Protein AF-A0A846NIC6-F1 (afdb_monomer)

Nearest PDB structures (foldseek):
  7kwg-assembly1_t  TM=5.864E-01  e=8.139E+00  Staphylococcus aureus subsp. aureus NCTC 8325

Foldseek 3Di:
DDPVLVVLLVVQCVVVVVDAQQQQDAPVVCVSVVHDDPPVSVVVRPDGNLRPDDLVSVVV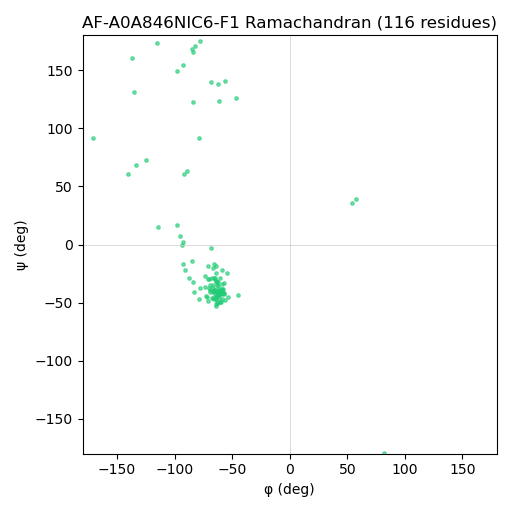VLVVCLVVLLVCCVPPVVCNVVSLSSVLNNVVVCVVVVSDDPVSNVCSVPPCSSVPDD

Radius of gyration: 15.61 Å; Cα contacts (8 Å, |Δi|>4): 95; chains: 1; bounding box: 29×34×43 Å

Solvent-accessible surface area (backbone atoms only — not comparable to full-atom values): 6827 Å² total; per-residue (Å²): 134,56,77,66,45,54,49,46,42,50,54,48,40,68,76,31,77,87,57,74,28,69,40,66,34,33,47,68,54,32,65,43,72,73,47,88,70,55,70,67,33,71,78,37,52,90,43,28,52,53,75,68,48,52,73,69,54,50,51,50,54,49,52,52,48,67,61,44,52,40,51,36,42,72,79,38,56,85,54,29,66,58,54,54,50,46,52,50,39,30,48,56,49,38,40,74,71,69,72,49,59,68,68,60,50,57,50,63,73,40,65,70,79,54,64,91,79,131

Sequence (118 aa):
MNKSEKVKVKEWHKKYPNGKAELSWVKIDYEVFDYEIPERIIKNPEKTEGEMMNDGEIEQWFIDNLKTLPVIKEEHPELFPELYRNFCLDIEYLFSINRIGEDVVEFVFNKSNFDFGG

Mean predicted aligned error: 4.57 Å

Structure (mmCIF, N/CA/C/O backbone):
data_AF-A0A846NIC6-F1
#
_entry.id   AF-A0A846NIC6-F1
#
loop_
_atom_site.group_PDB
_atom_site.id
_atom_site.type_symbol
_atom_site.label_atom_id
_atom_site.label_alt_id
_atom_site.label_comp_id
_atom_site.label_asym_id
_atom_site.label_entity_id
_atom_site.label_seq_id
_atom_site.pdbx_PDB_ins_code
_atom_site.Cartn_x
_atom_site.Cartn_y
_atom_site.Cartn_z
_atom_site.occupancy
_atom_site.B_iso_or_equiv
_atom_site.auth_seq_id
_atom_site.auth_comp_id
_atom_site.auth_asym_id
_atom_site.auth_atom_id
_atom_site.pdbx_PDB_model_num
ATOM 1 N N . MET A 1 1 ? 3.127 -16.773 17.639 1.00 63.28 1 MET A N 1
ATOM 2 C CA . MET A 1 1 ? 1.673 -16.716 17.396 1.00 63.28 1 MET A CA 1
ATOM 3 C C . MET A 1 1 ? 0.901 -17.741 18.233 1.00 63.28 1 MET A C 1
ATOM 5 O O . MET A 1 1 ? 1.035 -18.948 18.016 1.00 63.28 1 MET A O 1
ATOM 9 N N . ASN A 1 2 ? 0.126 -17.279 19.214 1.00 78.56 2 ASN A N 1
ATOM 10 C CA . ASN A 1 2 ? -0.725 -18.080 20.093 1.00 78.56 2 ASN A CA 1
ATOM 11 C C . ASN A 1 2 ? -2.043 -18.507 19.400 1.00 78.56 2 ASN A C 1
ATOM 13 O O . ASN A 1 2 ? -2.332 -18.152 18.255 1.00 78.56 2 ASN A O 1
ATOM 17 N N . LYS A 1 3 ? -2.853 -19.327 20.084 1.00 76.12 3 LYS A N 1
ATOM 18 C CA . LYS A 1 3 ? -4.113 -19.868 19.535 1.00 76.12 3 LYS A CA 1
ATOM 19 C C . LYS A 1 3 ? -5.152 -18.776 19.231 1.00 76.12 3 LYS A C 1
ATOM 21 O O . LYS A 1 3 ? -5.927 -18.951 18.299 1.00 76.12 3 LYS A O 1
ATOM 26 N N . SER A 1 4 ? -5.161 -17.681 19.991 1.00 77.06 4 SER A N 1
ATOM 27 C CA . SER A 1 4 ? -6.088 -16.555 19.809 1.00 77.06 4 SER A CA 1
ATOM 28 C C . SER A 1 4 ? -5.742 -15.748 18.554 1.00 77.06 4 SER A C 1
ATOM 30 O 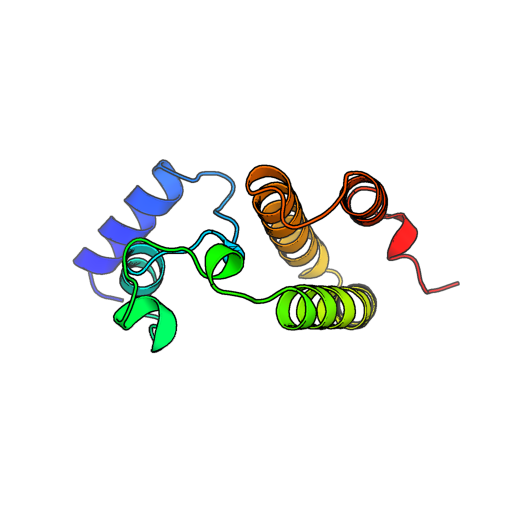O . SER A 1 4 ? -6.607 -15.488 17.722 1.00 77.06 4 SER A O 1
ATOM 32 N N . GLU A 1 5 ? -4.457 -15.455 18.348 1.00 80.19 5 GLU A N 1
ATOM 33 C CA . GLU A 1 5 ? -3.944 -14.756 17.160 1.00 80.19 5 GLU A CA 1
ATOM 34 C C . GLU A 1 5 ? -4.222 -15.542 15.875 1.00 80.19 5 GLU A C 1
ATOM 36 O O . GLU A 1 5 ? -4.729 -14.990 14.903 1.00 80.19 5 GLU A O 1
ATOM 41 N N . LYS A 1 6 ? -4.023 -16.869 15.890 1.00 82.62 6 LYS A N 1
ATOM 42 C CA . LYS A 1 6 ? -4.374 -17.736 14.748 1.00 82.62 6 LYS A CA 1
ATOM 43 C C . LYS A 1 6 ? -5.854 -17.661 14.368 1.00 82.62 6 LYS A C 1
ATOM 45 O O . LYS A 1 6 ? -6.182 -17.786 13.191 1.00 82.62 6 LYS A O 1
ATOM 50 N N . VAL A 1 7 ? -6.748 -17.477 15.341 1.00 87.94 7 VAL A N 1
ATOM 51 C CA . VAL A 1 7 ? -8.184 -17.308 15.078 1.00 87.94 7 VAL A CA 1
ATOM 52 C C . VAL A 1 7 ? -8.456 -15.935 14.468 1.00 87.94 7 VAL A C 1
ATOM 54 O O . VAL A 1 7 ? -9.170 -15.864 13.472 1.00 87.94 7 VAL A O 1
ATOM 57 N N . LYS A 1 8 ? -7.846 -14.868 14.997 1.00 89.44 8 LYS A N 1
ATOM 58 C CA . LYS A 1 8 ? -7.994 -13.506 14.461 1.00 89.44 8 LYS A CA 1
ATOM 59 C C . LYS A 1 8 ? -7.530 -13.401 13.008 1.00 89.44 8 LYS A C 1
ATOM 61 O O . LYS A 1 8 ? -8.295 -12.934 12.172 1.00 89.44 8 LYS A O 1
ATOM 66 N N . VAL A 1 9 ? -6.337 -13.910 12.694 1.00 89.31 9 VAL A N 1
ATOM 67 C CA . VAL A 1 9 ? -5.791 -13.928 11.323 1.00 89.31 9 VAL A CA 1
ATOM 68 C C . VAL A 1 9 ? -6.685 -14.742 10.382 1.00 89.31 9 VAL A C 1
ATOM 70 O O . VAL A 1 9 ? -6.964 -14.326 9.261 1.00 89.31 9 VAL A O 1
ATOM 73 N N . LYS A 1 10 ? -7.211 -15.886 10.841 1.00 91.12 10 LYS A N 1
ATOM 74 C CA . LYS A 1 10 ? -8.131 -16.706 10.040 1.00 91.12 10 LYS A CA 1
ATOM 75 C C . LYS A 1 10 ? -9.444 -15.982 9.730 1.00 91.12 10 LYS A C 1
ATOM 77 O O . LYS A 1 10 ? -9.901 -16.026 8.590 1.00 91.12 10 LYS A O 1
ATOM 82 N N . GLU A 1 11 ? -10.058 -15.335 10.718 1.00 92.81 11 GLU A N 1
ATOM 83 C CA . GLU A 1 11 ? -11.280 -14.549 10.498 1.00 92.81 11 GLU A CA 1
ATOM 84 C C . GLU A 1 11 ? -11.009 -13.324 9.616 1.00 92.81 11 GLU A C 1
ATOM 86 O O . GLU A 1 11 ? -11.835 -12.983 8.770 1.00 92.81 11 GLU A O 1
ATOM 91 N N . TRP A 1 12 ? -9.829 -12.714 9.740 1.00 93.56 12 TRP A N 1
ATOM 92 C CA . TRP A 1 12 ? -9.396 -11.628 8.867 1.00 93.56 12 TRP A CA 1
ATOM 93 C C . TRP A 1 12 ? -9.290 -12.083 7.409 1.00 93.56 12 TRP A C 1
ATOM 95 O O . TRP A 1 12 ? -9.923 -11.484 6.546 1.00 93.56 12 TRP A O 1
ATOM 105 N N . HIS A 1 13 ? -8.610 -13.200 7.127 1.00 91.62 13 HIS A N 1
ATOM 106 C CA . HIS A 1 13 ? -8.540 -13.756 5.767 1.00 91.62 13 HIS A CA 1
ATOM 107 C C . HIS A 1 13 ? -9.901 -14.203 5.236 1.00 91.62 13 HIS A C 1
ATOM 109 O O . HIS A 1 13 ? -10.157 -14.124 4.042 1.00 91.62 13 HIS A O 1
ATOM 115 N N . LYS A 1 14 ? -10.808 -14.654 6.106 1.00 92.62 14 LYS A N 1
ATOM 116 C CA . LYS A 1 14 ? -12.183 -14.964 5.705 1.00 92.62 14 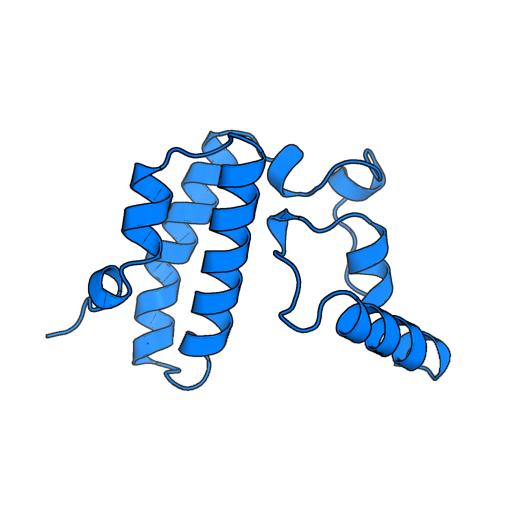LYS A CA 1
ATOM 117 C C . LYS A 1 14 ? -12.948 -13.707 5.282 1.00 92.62 14 LYS A C 1
ATOM 119 O O . LYS A 1 14 ? -13.751 -13.773 4.356 1.00 92.62 14 LYS A O 1
ATOM 124 N N . LYS A 1 15 ? -12.714 -12.580 5.960 1.00 91.94 15 LYS A N 1
ATOM 125 C CA . LYS A 1 15 ? -13.310 -11.282 5.622 1.00 91.94 15 LYS A CA 1
ATOM 126 C C . LYS A 1 15 ? -12.679 -10.669 4.368 1.00 91.94 15 LYS A C 1
ATOM 128 O O . LYS A 1 15 ? -13.394 -10.074 3.569 1.00 91.94 15 LYS A O 1
ATOM 133 N N . TYR A 1 16 ? -11.372 -10.845 4.192 1.00 90.00 16 TYR A N 1
ATOM 134 C CA . TYR A 1 16 ? -10.581 -10.303 3.089 1.00 90.00 16 TYR A CA 1
ATOM 135 C C . TYR A 1 16 ? -9.837 -11.438 2.362 1.00 90.00 16 TYR A C 1
ATOM 137 O O . TYR A 1 16 ? -8.621 -11.590 2.511 1.00 90.00 16 TYR A O 1
ATOM 145 N N . PRO A 1 17 ? -10.552 -12.269 1.578 1.00 86.44 17 PRO A N 1
ATOM 146 C CA . PRO A 1 17 ? -9.973 -13.458 0.942 1.00 86.44 17 PRO A CA 1
ATOM 147 C C . PRO A 1 17 ? -8.876 -13.127 -0.074 1.00 86.44 17 PRO A C 1
ATOM 149 O O . PRO A 1 17 ? -7.985 -13.938 -0.306 1.00 86.44 17 PRO A O 1
ATOM 152 N N . ASN A 1 18 ? -8.911 -11.918 -0.635 1.00 84.56 18 ASN A N 1
ATOM 153 C CA . ASN A 1 18 ? -7.909 -11.423 -1.575 1.00 84.56 18 ASN A CA 1
ATOM 154 C C . ASN A 1 18 ? -6.819 -10.580 -0.895 1.00 84.56 18 ASN A C 1
ATOM 156 O O . ASN A 1 18 ? -5.978 -10.014 -1.583 1.00 84.56 18 ASN A O 1
ATOM 160 N N . GLY A 1 19 ? -6.812 -10.519 0.439 1.00 87.38 19 GLY A N 1
ATOM 161 C CA . GLY A 1 19 ? -6.033 -9.541 1.188 1.00 87.38 19 GLY A CA 1
ATOM 162 C C . GLY A 1 19 ? -6.738 -8.188 1.268 1.00 87.38 19 GLY A C 1
ATOM 163 O O . GLY A 1 19 ? -7.861 -8.011 0.790 1.00 87.38 19 GLY A O 1
ATOM 164 N N . LYS A 1 20 ? -6.068 -7.244 1.921 1.00 90.19 20 LYS A N 1
ATOM 165 C CA . LYS A 1 20 ? -6.524 -5.874 2.138 1.00 90.19 20 LYS A CA 1
ATOM 166 C C . LYS A 1 20 ? -5.341 -4.955 1.852 1.00 90.19 20 LYS A C 1
ATOM 168 O O . LYS A 1 20 ? -4.266 -5.221 2.383 1.00 90.19 20 LYS A O 1
ATOM 173 N N . ALA A 1 21 ? -5.568 -3.912 1.057 1.00 90.88 21 ALA A N 1
ATOM 174 C CA . ALA A 1 21 ? -4.607 -2.841 0.789 1.00 90.88 21 ALA A CA 1
ATOM 175 C C . ALA A 1 21 ? -3.969 -2.352 2.097 1.00 90.88 21 ALA A C 1
ATOM 177 O O . ALA A 1 21 ? -4.716 -2.001 3.016 1.00 90.88 21 ALA A O 1
ATOM 178 N N . GLU A 1 22 ? -2.643 -2.335 2.198 1.00 90.19 22 GLU A N 1
ATOM 179 C CA . GLU A 1 22 ? -1.923 -1.866 3.388 1.00 90.19 22 GLU A CA 1
ATOM 180 C C . GLU A 1 22 ? -2.274 -0.411 3.701 1.00 90.19 22 GLU A C 1
ATOM 182 O O . GLU A 1 22 ? -2.537 -0.067 4.852 1.00 90.19 22 GLU A O 1
ATOM 187 N N . LEU A 1 23 ? -2.439 0.425 2.674 1.00 94.44 23 LEU A N 1
ATOM 188 C CA . LEU A 1 23 ? -2.859 1.813 2.850 1.00 94.44 23 LEU A CA 1
ATOM 189 C C . LEU A 1 23 ? -4.287 1.949 3.393 1.00 94.44 23 LEU A C 1
ATOM 191 O O . LEU A 1 23 ? -4.646 2.998 3.917 1.00 94.44 23 LEU A O 1
ATOM 195 N N . SER A 1 24 ? -5.099 0.892 3.327 1.00 94.81 24 SER A N 1
ATOM 196 C CA . SER A 1 24 ? -6.440 0.859 3.925 1.00 94.81 24 SER A CA 1
ATOM 197 C C . SER A 1 24 ? -6.459 0.289 5.348 1.00 94.81 24 SER A C 1
ATOM 199 O O . SER A 1 24 ? -7.535 0.112 5.939 1.00 94.81 24 SER A O 1
ATOM 201 N N . TRP A 1 25 ? -5.296 -0.064 5.902 1.00 94.00 25 TRP A N 1
ATOM 202 C CA . TRP A 1 25 ? -5.212 -0.616 7.245 1.00 94.00 25 TRP A CA 1
ATOM 203 C C . TRP A 1 25 ? -5.556 0.430 8.294 1.00 94.00 25 TRP A C 1
ATOM 205 O O . TRP A 1 25 ? -5.179 1.596 8.215 1.00 94.00 25 TRP A O 1
ATOM 215 N N . VAL A 1 26 ? -6.291 -0.036 9.293 1.00 92.62 26 VAL A N 1
ATOM 216 C CA . VAL A 1 26 ? -6.611 0.673 10.528 1.00 92.62 26 VAL A CA 1
ATOM 217 C C . VAL A 1 26 ? -5.964 -0.075 11.688 1.00 92.62 26 VAL A C 1
ATOM 219 O O . VAL A 1 26 ? -5.470 -1.191 11.525 1.00 92.62 26 VAL A O 1
ATOM 222 N N . LYS A 1 27 ? -6.026 0.489 12.897 1.00 92.56 27 LYS A N 1
ATOM 223 C CA . LYS A 1 27 ? -5.402 -0.086 14.099 1.00 92.56 27 LYS A CA 1
ATOM 224 C C . LYS A 1 27 ? -5.626 -1.598 14.271 1.00 92.56 27 LYS A C 1
ATOM 226 O O . LYS A 1 27 ? -4.686 -2.322 14.585 1.00 92.56 27 LYS A O 1
ATOM 231 N N . ILE A 1 28 ? -6.853 -2.075 14.040 1.00 92.06 28 ILE A N 1
ATOM 232 C CA . ILE A 1 28 ? -7.195 -3.494 14.221 1.00 92.06 28 ILE A CA 1
ATOM 233 C C . ILE A 1 28 ? -6.445 -4.419 13.252 1.00 92.06 28 ILE A C 1
ATOM 235 O O . ILE A 1 28 ? -6.192 -5.565 13.605 1.00 92.06 28 ILE A O 1
ATOM 239 N N . ASP A 1 29 ? -6.071 -3.956 12.058 1.00 92.94 29 ASP A N 1
ATOM 240 C CA . ASP A 1 29 ? -5.321 -4.778 11.105 1.00 92.94 29 ASP A CA 1
ATOM 241 C C . ASP A 1 29 ? -3.906 -5.055 11.639 1.00 92.94 29 ASP A C 1
ATOM 243 O O . ASP A 1 29 ? -3.503 -6.212 11.723 1.00 92.94 29 ASP A O 1
ATOM 247 N N . TYR A 1 30 ? -3.208 -4.033 12.144 1.00 92.00 30 TYR A N 1
ATOM 248 C CA . TYR A 1 30 ? -1.902 -4.203 12.798 1.00 92.00 30 TYR A CA 1
ATOM 249 C C . TYR A 1 30 ? -1.979 -5.132 14.021 1.00 92.00 30 TYR A C 1
ATOM 251 O O . TYR A 1 30 ? -1.136 -6.011 14.191 1.00 92.00 30 TYR A O 1
ATOM 259 N N . GLU A 1 31 ? -3.028 -5.001 14.843 1.00 91.94 31 GLU A N 1
ATOM 260 C CA . GLU A 1 31 ? -3.260 -5.875 16.006 1.00 91.94 31 GLU A CA 1
ATOM 261 C C . GLU A 1 31 ? -3.547 -7.337 15.621 1.00 91.94 31 GLU A C 1
ATOM 263 O O . GLU A 1 31 ? -3.291 -8.249 16.410 1.00 91.94 31 GLU A O 1
ATOM 268 N N . VAL A 1 32 ? -4.121 -7.584 14.439 1.00 92.31 32 VAL A N 1
ATOM 269 C CA . VAL A 1 32 ? -4.367 -8.944 13.933 1.00 92.31 32 VAL A CA 1
ATOM 270 C C . VAL A 1 32 ? -3.052 -9.632 13.574 1.00 92.31 32 VAL A C 1
ATOM 272 O O . VAL A 1 32 ? -2.913 -10.825 13.850 1.00 92.31 32 VAL A O 1
ATOM 275 N N . PHE A 1 33 ? -2.109 -8.891 12.991 1.00 89.75 33 PHE A N 1
ATOM 276 C CA . PHE A 1 33 ? -0.817 -9.412 12.540 1.00 89.75 33 PHE A CA 1
ATOM 277 C C . PHE A 1 33 ? 0.316 -9.272 13.567 1.00 89.75 33 PHE A C 1
ATOM 279 O O . PHE A 1 33 ? 1.416 -9.752 13.305 1.00 89.75 33 PHE A O 1
ATOM 286 N N . ASP A 1 34 ? 0.039 -8.694 14.743 1.00 90.44 34 ASP A N 1
ATOM 287 C CA . ASP A 1 34 ? 1.029 -8.422 15.799 1.00 90.44 34 ASP A CA 1
ATOM 288 C C . ASP A 1 34 ? 2.187 -7.538 15.298 1.00 90.44 34 ASP A C 1
ATOM 290 O O . ASP A 1 34 ? 3.360 -7.761 15.595 1.00 90.44 34 ASP A O 1
ATOM 294 N N . TYR A 1 35 ? 1.849 -6.548 14.469 1.00 91.38 35 TYR A N 1
ATOM 295 C CA . TYR A 1 35 ? 2.801 -5.574 13.941 1.00 91.38 35 TYR A CA 1
ATOM 296 C C . TYR A 1 35 ? 2.864 -4.329 14.820 1.00 91.38 35 TYR A C 1
ATOM 298 O O . TYR A 1 35 ? 1.902 -3.974 15.508 1.00 91.38 35 TYR A O 1
ATOM 306 N N . GLU A 1 36 ? 4.004 -3.638 14.771 1.00 93.69 36 GLU A N 1
ATOM 307 C CA . GLU A 1 36 ? 4.143 -2.333 15.405 1.00 93.69 36 GLU A CA 1
ATOM 308 C C . GLU A 1 36 ? 3.145 -1.352 14.781 1.00 93.69 36 GLU A C 1
ATOM 310 O O . GLU A 1 36 ? 3.106 -1.164 13.565 1.00 93.69 36 GLU A O 1
ATOM 315 N N . ILE A 1 37 ? 2.306 -0.754 15.626 1.00 93.38 37 ILE A N 1
ATOM 316 C CA . ILE A 1 37 ? 1.263 0.171 15.188 1.00 93.38 37 ILE A CA 1
ATOM 317 C C . ILE A 1 37 ? 1.893 1.561 15.033 1.00 93.38 37 ILE A C 1
ATOM 319 O O . ILE A 1 37 ? 2.391 2.097 16.029 1.00 93.38 37 ILE A O 1
ATOM 323 N N . PRO A 1 38 ? 1.828 2.192 13.847 1.00 91.69 38 PRO A N 1
ATOM 324 C CA . PRO A 1 38 ? 2.337 3.545 13.661 1.00 91.69 38 PRO A CA 1
ATOM 325 C C . PRO A 1 38 ? 1.701 4.533 14.643 1.00 91.69 38 PRO A C 1
ATOM 327 O O . PRO A 1 38 ? 0.490 4.503 14.882 1.00 91.69 38 PRO A O 1
ATOM 330 N N . GLU A 1 39 ? 2.483 5.478 15.173 1.00 93.81 39 GLU A N 1
ATOM 331 C CA . GLU A 1 39 ? 1.977 6.459 16.147 1.00 93.81 39 GLU A CA 1
ATOM 332 C C . GLU A 1 39 ? 0.784 7.265 15.592 1.00 93.81 39 GLU A C 1
ATOM 334 O O . GLU A 1 39 ? -0.150 7.594 16.328 1.00 93.81 39 GLU A O 1
ATOM 339 N N . ARG A 1 40 ? 0.766 7.532 14.277 1.00 91.69 40 ARG A N 1
ATOM 340 C CA . ARG A 1 40 ? -0.353 8.208 13.600 1.00 91.69 40 ARG A CA 1
ATOM 341 C C . ARG A 1 40 ? -1.661 7.412 13.654 1.00 91.69 40 ARG A C 1
ATOM 343 O O . ARG A 1 40 ? -2.701 8.010 13.928 1.00 91.69 40 ARG A O 1
ATOM 350 N N . ILE A 1 41 ? -1.591 6.088 13.504 1.00 94.31 41 ILE A N 1
ATOM 351 C CA . ILE A 1 41 ? -2.729 5.162 13.624 1.00 94.31 41 ILE A CA 1
ATOM 352 C C . ILE A 1 41 ? -3.179 5.060 15.086 1.00 94.31 41 ILE A C 1
ATOM 354 O O . ILE A 1 41 ? -4.373 5.011 15.366 1.00 94.31 41 ILE A O 1
ATOM 358 N N . ILE A 1 42 ? -2.247 5.081 16.046 1.00 93.88 42 ILE A N 1
ATOM 359 C CA . ILE A 1 42 ? -2.595 5.115 17.477 1.00 93.88 42 ILE A CA 1
ATOM 360 C C . ILE A 1 42 ? -3.387 6.387 17.811 1.00 93.88 42 ILE A C 1
ATOM 362 O O . ILE A 1 42 ? -4.371 6.317 18.549 1.00 93.88 42 ILE A O 1
ATOM 366 N N . LYS A 1 43 ? -2.964 7.540 17.275 1.00 94.44 43 LYS A N 1
ATOM 367 C CA . LYS A 1 43 ? -3.605 8.844 17.506 1.00 94.44 43 LYS A CA 1
ATOM 368 C C . LYS A 1 43 ? -4.939 9.009 16.770 1.00 94.44 43 LYS A C 1
ATOM 370 O O . LYS A 1 43 ? -5.776 9.763 17.254 1.00 94.44 43 LYS A O 1
ATOM 375 N N . ASN A 1 44 ? -5.133 8.323 15.641 1.00 93.69 44 ASN A N 1
ATOM 376 C CA . ASN A 1 44 ? -6.331 8.412 14.797 1.00 93.69 44 ASN A CA 1
ATOM 377 C C . ASN A 1 44 ? -6.812 6.996 14.411 1.00 93.69 44 ASN A C 1
ATOM 379 O O . ASN A 1 44 ? -6.688 6.598 13.252 1.00 93.69 44 ASN A O 1
ATOM 383 N N . PRO A 1 45 ? -7.314 6.191 15.365 1.00 92.19 45 PRO A N 1
ATOM 384 C CA . PRO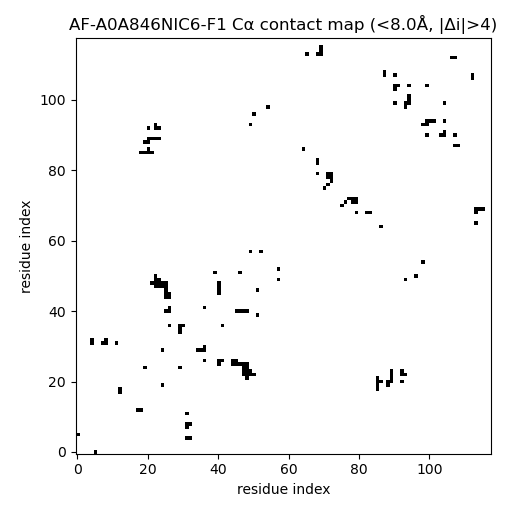 A 1 45 ? -7.618 4.773 15.144 1.00 92.19 45 PRO A CA 1
ATOM 385 C C . PRO A 1 45 ? -8.733 4.513 14.121 1.00 92.19 45 PRO A C 1
ATOM 387 O O . PRO A 1 45 ? -8.868 3.387 13.640 1.00 92.19 45 PRO A O 1
ATOM 390 N N . GLU A 1 46 ? -9.548 5.523 13.825 1.00 89.19 46 GLU A N 1
ATOM 391 C CA . GLU A 1 46 ? -10.625 5.495 12.839 1.00 89.19 46 GLU A CA 1
ATOM 392 C C . GLU A 1 46 ? -10.175 5.801 11.408 1.00 89.19 46 GLU A C 1
ATOM 394 O O . GLU A 1 46 ? -10.947 5.547 10.485 1.00 89.19 46 GLU A O 1
ATOM 399 N N . LYS A 1 47 ? -8.962 6.336 11.227 1.00 91.81 47 LYS A N 1
ATOM 400 C CA . LYS A 1 47 ? -8.408 6.668 9.913 1.00 91.81 47 LYS A CA 1
ATOM 401 C C . LYS A 1 47 ? -7.480 5.575 9.417 1.00 91.81 47 LYS A C 1
ATOM 403 O O . LYS A 1 47 ? -6.807 4.910 10.206 1.00 91.81 47 LYS A O 1
ATOM 408 N N . THR A 1 48 ? -7.418 5.418 8.104 1.00 94.81 48 THR A N 1
ATOM 409 C CA . THR A 1 48 ? -6.430 4.545 7.472 1.00 94.81 48 THR A CA 1
ATOM 410 C C . THR A 1 48 ? -5.098 5.255 7.267 1.00 94.81 48 THR A C 1
ATOM 412 O O . THR A 1 48 ? -4.998 6.484 7.326 1.00 94.81 48 THR A O 1
ATOM 415 N N . GLU A 1 49 ? -4.064 4.473 6.977 1.00 90.38 49 GLU A N 1
ATOM 416 C CA . GLU A 1 49 ? -2.748 4.996 6.617 1.00 90.38 49 GLU A CA 1
ATOM 417 C C . GLU A 1 49 ? -2.825 5.945 5.403 1.00 90.38 49 GLU A C 1
ATOM 419 O O . GLU A 1 49 ? -2.343 7.077 5.466 1.00 90.38 49 GLU A O 1
ATOM 424 N N . GLY A 1 50 ? -3.522 5.542 4.335 1.00 94.00 50 GLY A N 1
ATOM 425 C CA . GLY A 1 50 ? -3.688 6.328 3.110 1.00 94.00 50 GLY A CA 1
ATOM 426 C C . GLY A 1 50 ? -4.530 7.594 3.291 1.00 94.00 50 GLY A C 1
ATOM 427 O O . GLY A 1 50 ? -4.295 8.589 2.608 1.00 94.00 50 GLY A O 1
ATOM 428 N N . GLU A 1 51 ? -5.473 7.617 4.237 1.00 95.62 51 GLU A N 1
ATOM 429 C CA . GLU A 1 51 ? -6.201 8.843 4.603 1.00 95.62 51 GLU A CA 1
ATOM 430 C C . GLU A 1 51 ? -5.311 9.854 5.334 1.00 95.62 51 GLU A C 1
ATOM 432 O O . GLU A 1 51 ? -5.550 11.060 5.257 1.00 95.62 51 GLU A O 1
ATOM 437 N N . MET A 1 52 ? -4.299 9.375 6.061 1.00 95.00 52 MET A N 1
ATOM 438 C CA . MET A 1 52 ? -3.402 10.220 6.850 1.00 95.00 52 MET A CA 1
ATOM 439 C C . MET A 1 52 ? -2.163 10.687 6.093 1.00 95.00 52 MET A C 1
ATOM 441 O O . MET A 1 52 ? -1.571 11.687 6.497 1.00 95.00 52 MET A O 1
ATOM 445 N N . MET A 1 53 ? -1.766 9.993 5.026 1.00 95.00 53 MET A N 1
ATOM 446 C CA . MET A 1 53 ? -0.684 10.447 4.155 1.00 95.00 53 MET A CA 1
ATOM 447 C C . MET A 1 53 ? -1.056 11.778 3.506 1.00 95.00 53 MET A C 1
ATOM 449 O O . MET A 1 53 ? -2.186 11.957 3.059 1.00 95.00 53 MET A O 1
ATOM 453 N N . ASN A 1 54 ? -0.122 12.716 3.413 1.00 95.62 54 ASN A N 1
ATOM 454 C CA . ASN A 1 54 ? -0.258 13.894 2.559 1.00 95.62 54 ASN A CA 1
ATOM 455 C C . ASN A 1 54 ? 0.117 13.569 1.100 1.00 95.62 54 ASN A C 1
ATOM 457 O O . ASN A 1 54 ? 0.625 12.490 0.808 1.00 95.62 54 ASN A O 1
ATOM 461 N N . ASP A 1 55 ? -0.134 14.496 0.177 1.00 95.31 55 ASP A N 1
ATOM 462 C CA . ASP A 1 55 ? 0.060 14.238 -1.258 1.00 95.31 55 ASP A CA 1
ATOM 463 C C . ASP A 1 55 ? 1.529 13.960 -1.616 1.00 95.31 55 ASP A C 1
ATOM 465 O O . ASP A 1 55 ? 1.805 13.084 -2.431 1.00 95.31 55 ASP A O 1
ATOM 469 N N . GLY A 1 56 ? 2.478 14.618 -0.942 1.00 96.69 56 GLY A N 1
ATOM 470 C CA . GLY A 1 56 ? 3.906 14.346 -1.119 1.00 96.69 56 GLY A CA 1
ATOM 471 C C . GLY A 1 56 ? 4.330 12.979 -0.572 1.00 96.69 56 GLY A C 1
ATOM 472 O O . GLY A 1 56 ? 5.180 12.319 -1.160 1.00 9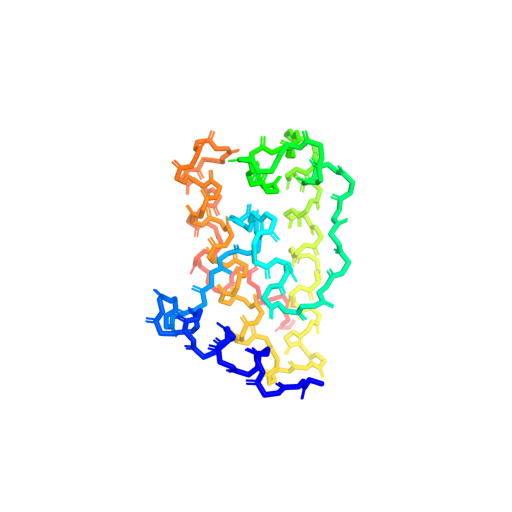6.69 56 GLY A O 1
ATOM 473 N N . GLU A 1 57 ? 3.719 12.513 0.523 1.00 96.38 57 GLU A N 1
ATOM 474 C CA . GLU A 1 57 ? 3.928 11.144 1.020 1.00 96.38 57 GLU A CA 1
ATOM 475 C C . GLU A 1 57 ? 3.390 10.100 0.033 1.00 96.38 57 GLU A C 1
ATOM 477 O O . GLU A 1 57 ? 4.036 9.073 -0.169 1.00 96.38 57 GLU A O 1
ATOM 482 N N . ILE A 1 58 ? 2.236 10.356 -0.594 1.00 96.06 58 ILE A N 1
ATOM 483 C CA . ILE A 1 58 ? 1.654 9.462 -1.609 1.00 96.06 58 ILE A CA 1
ATOM 484 C C . ILE A 1 58 ? 2.544 9.408 -2.847 1.00 96.06 58 ILE A C 1
ATOM 486 O O . ILE A 1 58 ? 2.850 8.318 -3.326 1.00 96.06 58 ILE A O 1
ATOM 490 N N . GLU A 1 59 ? 2.991 10.564 -3.337 1.00 95.62 59 GLU A N 1
ATOM 491 C CA . GLU A 1 59 ? 3.898 10.648 -4.481 1.00 95.62 59 GLU A CA 1
ATOM 492 C C . GLU A 1 59 ? 5.205 9.893 -4.206 1.00 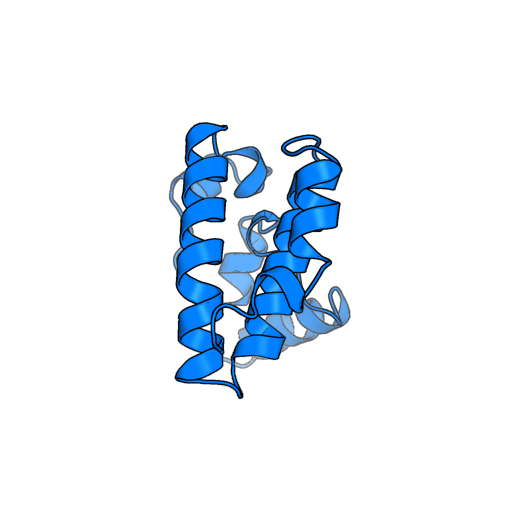95.62 59 GLU A C 1
ATOM 494 O O . GLU A 1 59 ? 5.634 9.075 -5.020 1.00 95.62 59 GLU A O 1
ATOM 499 N N . GLN A 1 60 ? 5.809 10.100 -3.033 1.00 96.69 60 GLN A N 1
ATOM 500 C CA . GLN A 1 60 ? 7.044 9.417 -2.662 1.00 96.69 60 GLN A CA 1
ATOM 501 C C . GLN A 1 60 ? 6.848 7.898 -2.547 1.00 96.69 60 GLN A C 1
ATOM 503 O O . GLN A 1 60 ? 7.619 7.142 -3.135 1.00 96.69 60 GLN A O 1
ATOM 508 N N . TRP A 1 61 ? 5.794 7.445 -1.858 1.00 95.94 61 TRP A N 1
ATOM 509 C CA . TRP A 1 61 ? 5.454 6.021 -1.750 1.00 95.94 61 TRP A CA 1
ATOM 510 C C . TRP A 1 61 ? 5.241 5.378 -3.127 1.00 95.94 61 TRP A C 1
ATOM 512 O O . TRP A 1 61 ? 5.722 4.272 -3.385 1.00 95.94 61 TRP A O 1
ATOM 522 N N . PHE A 1 62 ? 4.559 6.081 -4.033 1.00 95.56 62 PHE A N 1
ATOM 523 C CA . PHE A 1 62 ? 4.331 5.623 -5.398 1.00 95.56 62 PHE A CA 1
ATOM 524 C C . PHE A 1 62 ? 5.652 5.470 -6.161 1.00 95.56 62 PHE A C 1
ATOM 526 O O . PHE A 1 62 ? 5.922 4.412 -6.731 1.00 95.56 62 PHE A O 1
ATOM 533 N N . ILE A 1 63 ? 6.511 6.493 -6.120 1.00 94.69 63 ILE A N 1
ATOM 534 C CA . ILE A 1 63 ? 7.833 6.483 -6.760 1.00 94.69 63 ILE A CA 1
ATOM 535 C C . ILE A 1 63 ? 8.707 5.346 -6.216 1.00 94.69 63 ILE A C 1
ATOM 537 O O . ILE A 1 63 ? 9.399 4.680 -6.990 1.00 94.69 63 ILE A O 1
ATOM 541 N N . ASP A 1 64 ? 8.684 5.105 -4.907 1.00 95.69 64 ASP A N 1
ATOM 542 C CA . ASP A 1 64 ? 9.473 4.044 -4.281 1.00 95.69 64 ASP A CA 1
ATOM 543 C C . ASP A 1 64 ? 9.010 2.654 -4.736 1.00 95.69 64 ASP A C 1
ATOM 545 O O . ASP A 1 64 ? 9.846 1.805 -5.060 1.00 95.69 64 ASP A O 1
ATOM 549 N N . ASN A 1 65 ? 7.698 2.440 -4.874 1.00 94.62 65 ASN A N 1
ATOM 55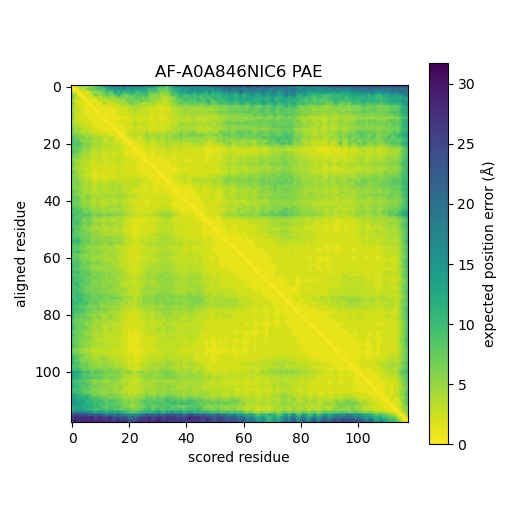0 C CA . ASN A 1 65 ? 7.154 1.210 -5.452 1.00 94.62 65 ASN A CA 1
ATOM 551 C C . ASN A 1 65 ? 7.529 1.050 -6.932 1.00 94.62 65 ASN A C 1
ATOM 553 O O . ASN A 1 65 ? 7.943 -0.038 -7.337 1.00 94.62 65 ASN A O 1
ATOM 557 N N . LEU A 1 66 ? 7.467 2.123 -7.731 1.00 92.56 66 LEU A N 1
ATOM 558 C CA . LEU A 1 66 ? 7.873 2.084 -9.142 1.00 92.56 66 LEU A CA 1
ATOM 559 C C . LEU A 1 66 ? 9.352 1.738 -9.334 1.00 92.56 66 LEU A C 1
ATOM 561 O O . LEU A 1 66 ? 9.702 1.100 -10.323 1.00 92.56 66 LEU A O 1
ATOM 565 N N . LYS A 1 67 ? 10.222 2.138 -8.403 1.00 92.38 67 LYS A N 1
ATOM 566 C CA . LYS A 1 67 ? 11.649 1.782 -8.431 1.00 92.38 67 LYS A CA 1
ATOM 567 C C . LYS A 1 67 ? 11.903 0.359 -7.946 1.00 92.38 67 LYS A C 1
ATOM 569 O O . LYS A 1 67 ? 12.773 -0.321 -8.477 1.00 92.38 67 LYS A O 1
ATOM 574 N N . THR A 1 68 ? 11.160 -0.081 -6.935 1.00 93.56 68 THR A N 1
ATOM 575 C CA . THR A 1 68 ? 11.432 -1.338 -6.227 1.00 93.56 68 THR A CA 1
ATOM 576 C C . THR A 1 68 ? 10.846 -2.553 -6.946 1.00 93.56 68 THR A C 1
ATOM 578 O O . THR A 1 68 ? 11.505 -3.584 -7.054 1.00 93.56 68 THR A O 1
ATOM 581 N N . LEU A 1 69 ? 9.626 -2.446 -7.480 1.00 93.56 69 LEU A N 1
ATOM 582 C CA . LEU A 1 69 ? 8.931 -3.572 -8.112 1.00 93.56 69 LEU A CA 1
ATOM 583 C C . LEU A 1 69 ? 9.665 -4.163 -9.333 1.00 93.56 69 LEU A C 1
ATOM 585 O O . LEU A 1 69 ? 9.711 -5.391 -9.427 1.00 93.56 69 LEU A O 1
ATOM 589 N N . PRO A 1 70 ? 10.267 -3.368 -10.243 1.00 92.12 70 PRO A N 1
ATOM 590 C CA . PRO A 1 70 ? 11.074 -3.910 -11.336 1.00 92.12 70 PRO A CA 1
ATOM 591 C C . PRO A 1 70 ? 12.306 -4.677 -10.841 1.00 92.12 70 PRO A C 1
ATOM 593 O O . PRO A 1 70 ? 12.562 -5.776 -11.320 1.00 92.12 70 PRO A O 1
ATOM 596 N N . VAL A 1 71 ? 13.011 -4.161 -9.826 1.00 93.12 71 VAL A N 1
ATOM 597 C CA . VAL A 1 71 ? 14.175 -4.844 -9.231 1.00 93.12 71 VAL A CA 1
ATOM 598 C C . VAL A 1 71 ? 13.759 -6.183 -8.624 1.00 93.12 71 VAL A C 1
ATOM 600 O O . VAL A 1 71 ? 14.361 -7.212 -8.909 1.00 93.12 71 VAL A O 1
ATOM 603 N N . ILE A 1 72 ? 12.663 -6.207 -7.858 1.00 92.06 72 ILE A N 1
ATOM 604 C CA . ILE A 1 72 ? 12.117 -7.448 -7.290 1.00 92.06 72 ILE A CA 1
ATOM 605 C C . ILE A 1 72 ? 11.725 -8.435 -8.387 1.00 92.06 72 ILE A C 1
ATOM 607 O O . ILE A 1 72 ? 11.924 -9.632 -8.232 1.00 92.06 72 ILE A O 1
ATOM 611 N N . LYS A 1 73 ? 11.166 -7.967 -9.500 1.00 91.75 73 LYS A N 1
ATOM 612 C CA . LYS A 1 73 ? 10.797 -8.834 -10.619 1.00 91.75 73 LYS A CA 1
ATOM 613 C C . LYS A 1 73 ? 12.001 -9.534 -11.247 1.00 91.75 73 LYS A C 1
ATOM 615 O O . LYS A 1 73 ? 11.859 -10.675 -11.680 1.00 91.75 73 LYS A O 1
ATOM 620 N N . GLU A 1 74 ? 13.144 -8.860 -11.304 1.00 91.56 74 GLU A N 1
ATOM 621 C CA . GLU A 1 74 ? 14.393 -9.407 -11.836 1.00 91.56 74 GLU A CA 1
ATOM 622 C C . GLU A 1 74 ? 15.097 -10.325 -10.831 1.00 91.56 74 GLU A C 1
ATOM 624 O O . GLU A 1 74 ? 15.503 -11.431 -11.186 1.00 91.56 74 GLU A O 1
ATOM 629 N N . GLU A 1 75 ? 15.222 -9.887 -9.578 1.00 94.19 75 GLU A N 1
ATOM 630 C CA . GLU A 1 75 ? 15.994 -10.589 -8.545 1.00 94.19 75 GLU A CA 1
ATOM 631 C C . GLU A 1 75 ? 15.194 -11.701 -7.842 1.00 94.19 75 GLU A C 1
ATOM 633 O O . GLU A 1 75 ? 15.760 -12.723 -7.451 1.00 94.19 75 GLU A O 1
ATOM 638 N N . HIS A 1 76 ? 13.878 -11.516 -7.704 1.00 94.44 76 HIS A N 1
ATOM 639 C CA . HIS A 1 76 ? 12.947 -12.359 -6.942 1.00 94.44 76 HIS A CA 1
ATOM 640 C C . HIS A 1 76 ? 11.596 -12.538 -7.672 1.00 94.44 76 HIS A C 1
ATOM 642 O O . HIS A 1 76 ? 10.534 -12.145 -7.159 1.00 94.44 76 HIS A O 1
ATOM 648 N N . PRO A 1 77 ? 11.588 -13.125 -8.886 1.00 93.00 77 PRO A N 1
ATOM 649 C CA . PRO A 1 77 ? 10.394 -13.231 -9.729 1.00 93.00 77 PRO A CA 1
ATOM 650 C C . PRO A 1 77 ? 9.228 -13.986 -9.073 1.00 93.00 77 PRO A C 1
ATOM 652 O O . PRO A 1 77 ? 8.078 -13.802 -9.471 1.00 93.00 77 PRO A O 1
ATOM 655 N N . GLU A 1 78 ? 9.491 -14.825 -8.071 1.00 94.88 78 GLU A N 1
ATOM 656 C CA . GLU A 1 78 ? 8.483 -15.525 -7.277 1.00 94.88 78 GLU A CA 1
ATOM 657 C C . GLU A 1 78 ? 7.691 -14.607 -6.335 1.00 94.88 78 GLU A C 1
ATOM 659 O O . GLU A 1 78 ? 6.519 -14.881 -6.076 1.00 94.88 78 GLU A O 1
ATOM 664 N N . LEU A 1 79 ? 8.297 -13.514 -5.853 1.00 93.88 79 LEU A N 1
ATOM 665 C CA . LEU A 1 79 ? 7.660 -12.555 -4.940 1.00 93.88 79 LEU A CA 1
ATOM 666 C C . LEU A 1 79 ? 6.887 -11.470 -5.691 1.00 93.88 79 LEU A C 1
ATOM 668 O O . LEU A 1 79 ? 5.890 -10.941 -5.194 1.00 93.88 79 LEU A O 1
ATOM 672 N N . PHE A 1 80 ? 7.323 -11.149 -6.910 1.00 92.62 80 PHE A N 1
ATOM 673 C CA . PHE A 1 80 ? 6.747 -10.068 -7.701 1.00 92.62 80 PHE A CA 1
ATOM 674 C C . PHE A 1 80 ? 5.220 -10.157 -7.893 1.00 92.62 80 PHE A C 1
ATOM 676 O O . PHE A 1 80 ? 4.560 -9.135 -7.711 1.00 92.62 80 PHE A O 1
ATOM 683 N N . PRO A 1 81 ? 4.603 -11.314 -8.221 1.00 92.31 81 PRO A N 1
ATOM 684 C CA . PRO A 1 81 ? 3.156 -11.389 -8.416 1.00 92.31 81 PRO A CA 1
ATOM 685 C C . PRO A 1 81 ? 2.350 -10.973 -7.183 1.00 92.31 81 PRO A C 1
ATOM 687 O O . PRO A 1 81 ? 1.325 -10.309 -7.327 1.00 92.31 81 PRO A O 1
ATOM 690 N N . GLU A 1 82 ? 2.804 -11.357 -5.989 1.00 92.12 82 GLU A N 1
ATOM 691 C CA . GLU A 1 82 ? 2.133 -11.020 -4.734 1.00 92.12 82 GLU A CA 1
ATOM 692 C C . GLU A 1 82 ? 2.289 -9.533 -4.411 1.00 92.12 82 GLU A C 1
ATOM 694 O O . GLU A 1 82 ? 1.294 -8.853 -4.159 1.00 92.12 82 GLU A O 1
ATOM 699 N N . LEU A 1 83 ? 3.514 -9.011 -4.496 1.00 92.81 83 LEU A N 1
ATOM 700 C CA . LEU A 1 83 ? 3.809 -7.613 -4.180 1.00 92.81 83 LEU A CA 1
ATOM 701 C C . LEU A 1 83 ? 3.166 -6.646 -5.176 1.00 92.81 83 LEU A C 1
ATOM 703 O O . LEU A 1 83 ? 2.572 -5.651 -4.770 1.00 92.81 83 LEU A O 1
ATOM 707 N N . TYR A 1 84 ? 3.186 -6.972 -6.469 1.00 94.25 84 TYR A N 1
ATOM 708 C CA . TYR A 1 84 ? 2.486 -6.192 -7.488 1.00 94.25 84 TYR A CA 1
ATOM 709 C C . TYR A 1 84 ? 0.971 -6.184 -7.253 1.00 94.25 84 TYR A C 1
ATOM 711 O O . TYR A 1 84 ? 0.331 -5.143 -7.387 1.00 94.25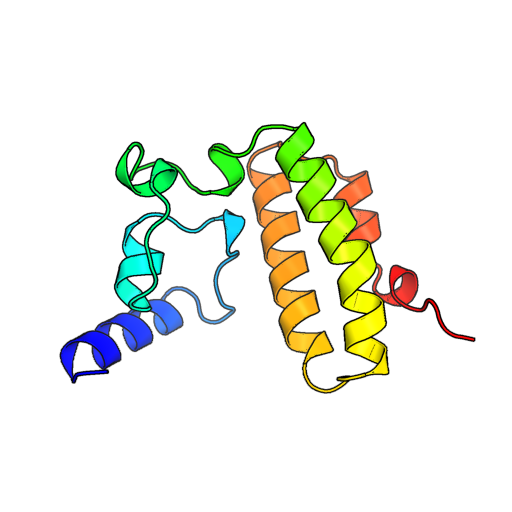 84 TYR A O 1
ATOM 719 N N . ARG A 1 85 ? 0.384 -7.322 -6.855 1.00 93.44 85 ARG A N 1
ATOM 720 C CA . ARG A 1 85 ? -1.040 -7.380 -6.501 1.00 93.44 85 ARG A CA 1
ATOM 721 C C . ARG A 1 85 ? -1.349 -6.497 -5.291 1.00 93.44 85 ARG A C 1
ATOM 723 O O . ARG A 1 85 ? -2.346 -5.785 -5.324 1.00 93.44 85 ARG A O 1
ATOM 730 N N . ASN A 1 86 ? -0.522 -6.533 -4.245 1.00 93.19 86 ASN A N 1
ATOM 731 C CA . ASN A 1 86 ? -0.715 -5.692 -3.060 1.00 93.19 86 ASN A CA 1
ATOM 732 C C . ASN A 1 86 ? -0.611 -4.201 -3.420 1.00 93.19 86 ASN A C 1
ATOM 734 O O . ASN A 1 86 ? -1.487 -3.428 -3.045 1.00 93.19 86 ASN A O 1
ATOM 738 N N . PHE A 1 87 ? 0.361 -3.832 -4.258 1.00 95.31 87 PHE A N 1
ATOM 739 C CA . PHE A 1 87 ? 0.475 -2.477 -4.795 1.00 95.31 87 PHE A CA 1
ATOM 740 C C . PHE A 1 87 ? -0.773 -2.053 -5.588 1.00 95.31 87 PHE A C 1
ATOM 742 O O . PHE A 1 87 ? -1.277 -0.950 -5.399 1.00 95.31 87 PHE A O 1
ATOM 749 N N . CYS A 1 88 ? -1.341 -2.934 -6.421 1.00 94.81 88 CYS A N 1
ATOM 750 C CA . CYS A 1 88 ? -2.596 -2.644 -7.126 1.00 94.81 88 CYS A CA 1
ATOM 751 C C . CYS A 1 88 ? -3.767 -2.404 -6.159 1.00 94.81 88 CYS A C 1
ATOM 753 O O . CYS A 1 88 ? -4.548 -1.483 -6.382 1.00 94.81 88 CYS A O 1
ATOM 755 N N . LEU A 1 89 ? -3.876 -3.187 -5.076 1.00 95.50 89 LEU A N 1
ATOM 756 C CA . LEU A 1 89 ? -4.909 -2.985 -4.050 1.00 95.50 89 LEU A CA 1
ATOM 757 C C . LEU A 1 89 ? -4.771 -1.613 -3.373 1.00 95.50 89 LEU A C 1
ATOM 759 O O . LEU A 1 89 ? -5.776 -0.949 -3.120 1.00 95.50 89 LEU A O 1
ATOM 763 N N . ASP A 1 90 ? -3.543 -1.173 -3.093 1.00 96.69 90 ASP A N 1
ATOM 764 C CA . ASP A 1 90 ? -3.285 0.155 -2.527 1.00 96.69 90 ASP A CA 1
ATOM 765 C C . ASP A 1 90 ? -3.683 1.281 -3.485 1.00 96.69 90 ASP A C 1
ATOM 767 O O . ASP A 1 90 ? -4.283 2.269 -3.065 1.00 96.69 90 ASP A O 1
ATOM 771 N N . ILE A 1 91 ? -3.425 1.111 -4.781 1.00 96.94 91 ILE A N 1
ATOM 772 C CA . ILE A 1 91 ? -3.822 2.066 -5.822 1.00 96.94 91 ILE A CA 1
ATOM 773 C C . ILE A 1 91 ? -5.346 2.130 -5.961 1.00 96.94 91 ILE A C 1
ATOM 775 O O . ILE A 1 91 ? -5.910 3.223 -5.954 1.00 96.94 91 ILE A O 1
ATOM 779 N N . GLU A 1 92 ? -6.038 0.988 -5.996 1.00 95.81 92 GLU A N 1
ATOM 780 C CA . GLU A 1 92 ? -7.509 0.952 -5.968 1.00 95.81 92 GLU A CA 1
ATOM 781 C C . GLU A 1 92 ? -8.064 1.663 -4.732 1.00 95.81 92 GLU A C 1
ATOM 783 O O . GLU A 1 92 ? -9.033 2.423 -4.820 1.00 95.81 92 GLU A O 1
ATOM 788 N N . TYR A 1 93 ? -7.436 1.445 -3.575 1.00 96.75 93 TYR A N 1
ATOM 789 C CA . TYR A 1 93 ? -7.838 2.095 -2.341 1.00 96.75 93 TYR A CA 1
ATOM 790 C C . TYR A 1 93 ? -7.662 3.615 -2.414 1.00 96.75 93 TYR A C 1
ATOM 792 O O . TYR A 1 93 ? -8.632 4.341 -2.187 1.00 96.75 93 TYR A O 1
ATOM 800 N N . LEU A 1 94 ? -6.475 4.106 -2.779 1.00 97.06 94 LEU A N 1
ATOM 801 C CA . LEU A 1 94 ? -6.199 5.538 -2.924 1.00 97.06 94 LEU A CA 1
ATOM 802 C C . LEU A 1 94 ? -7.131 6.207 -3.939 1.00 97.06 94 LEU A C 1
ATOM 804 O O . LEU A 1 94 ? -7.590 7.327 -3.706 1.00 97.06 94 LEU A O 1
ATOM 808 N N . PHE A 1 95 ? -7.458 5.520 -5.033 1.00 96.88 95 PHE A N 1
ATOM 809 C CA . PHE A 1 95 ? -8.440 5.999 -6.000 1.00 96.88 95 PHE A CA 1
A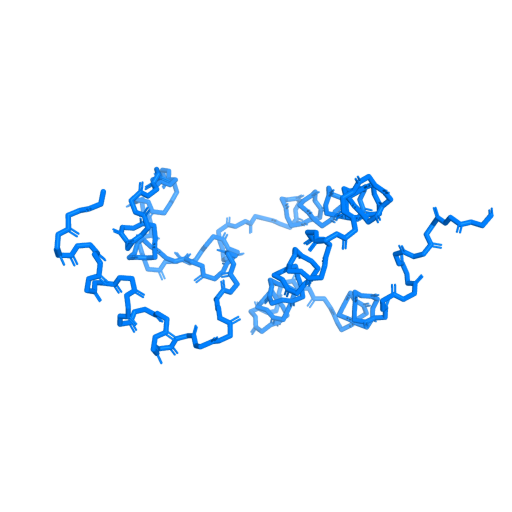TOM 810 C C . PHE A 1 95 ? -9.836 6.103 -5.368 1.00 96.88 95 PHE A C 1
ATOM 812 O O . PHE A 1 95 ? -10.495 7.135 -5.487 1.00 96.88 95 PHE A O 1
ATOM 819 N N . SER A 1 96 ? -10.262 5.087 -4.607 1.00 96.81 96 SER A N 1
ATOM 820 C CA . SER A 1 96 ? -11.576 5.067 -3.943 1.00 96.81 96 SER A CA 1
ATOM 821 C C . SER A 1 96 ? -11.780 6.208 -2.937 1.00 96.81 96 SER A C 1
ATOM 823 O O . SER A 1 96 ? -12.908 6.664 -2.743 1.00 96.81 96 SER A O 1
ATOM 825 N N . ILE A 1 97 ? -10.693 6.700 -2.329 1.00 96.06 97 ILE A N 1
ATOM 826 C CA . ILE A 1 97 ? -10.696 7.852 -1.417 1.00 96.06 97 ILE A CA 1
ATOM 827 C C . ILE A 1 97 ? -10.291 9.171 -2.107 1.00 96.06 97 ILE A C 1
ATOM 829 O O . ILE A 1 97 ? -10.002 10.154 -1.428 1.00 96.06 97 ILE A O 1
ATOM 833 N N . ASN A 1 98 ? -10.316 9.218 -3.447 1.00 96.31 98 ASN A N 1
ATOM 834 C CA . ASN A 1 98 ? -10.005 10.385 -4.289 1.00 96.31 98 ASN A CA 1
ATOM 835 C C . ASN A 1 98 ? -8.629 11.015 -4.012 1.00 96.31 98 ASN A C 1
ATOM 837 O O . ASN A 1 98 ? -8.475 12.236 -4.063 1.00 96.31 98 ASN A O 1
ATOM 841 N N . ARG A 1 99 ? -7.626 10.193 -3.687 1.00 95.62 99 ARG A N 1
ATOM 842 C CA . ARG A 1 99 ? -6.249 10.652 -3.447 1.00 95.62 99 ARG A CA 1
ATOM 843 C C . ARG A 1 99 ? -5.361 10.601 -4.687 1.00 95.62 99 ARG A C 1
ATOM 845 O O . ARG A 1 99 ? -4.318 11.242 -4.694 1.00 95.62 99 ARG A O 1
ATOM 852 N N . ILE A 1 100 ? -5.772 9.868 -5.720 1.00 95.75 100 ILE A N 1
ATOM 853 C CA . ILE A 1 100 ? -5.084 9.770 -7.014 1.00 95.75 100 ILE A CA 1
ATOM 854 C C . ILE A 1 100 ? -6.093 9.840 -8.168 1.00 95.75 100 ILE A C 1
ATOM 856 O O . ILE A 1 100 ? -7.287 9.611 -7.965 1.00 95.75 100 ILE A O 1
ATOM 860 N N . GLY A 1 101 ? -5.606 10.161 -9.367 1.00 93.81 101 GLY A N 1
ATOM 861 C CA . GLY A 1 101 ? -6.394 10.183 -10.599 1.00 93.81 101 GLY A CA 1
ATOM 862 C C . GLY A 1 101 ? -6.505 8.818 -11.284 1.00 93.81 101 GLY A C 1
ATOM 863 O O . GLY A 1 101 ? -5.802 7.865 -10.945 1.00 93.81 101 GLY A O 1
ATOM 864 N N . GLU A 1 102 ? -7.404 8.737 -12.266 1.00 94.44 102 GLU A N 1
ATOM 865 C CA . GLU A 1 102 ? -7.619 7.546 -13.104 1.00 94.44 102 GLU A CA 1
ATOM 866 C C . GLU A 1 102 ? -6.382 7.196 -13.949 1.00 94.44 102 GLU A C 1
ATOM 868 O O . GLU A 1 102 ? -6.075 6.025 -14.144 1.00 94.44 102 GLU A O 1
ATOM 873 N N . ASP A 1 103 ? -5.609 8.201 -14.360 1.00 93.94 103 ASP A N 1
ATOM 874 C CA . ASP A 1 103 ? -4.351 8.052 -15.095 1.00 93.94 103 ASP A CA 1
ATOM 875 C C . ASP A 1 103 ? -3.310 7.215 -14.333 1.00 93.94 103 ASP A C 1
ATOM 877 O O . ASP A 1 103 ? -2.630 6.367 -14.916 1.00 93.94 103 ASP A O 1
ATOM 881 N N . VAL A 1 104 ? -3.220 7.400 -13.012 1.00 92.19 104 VAL A N 1
ATOM 882 C CA . VAL A 1 104 ? -2.346 6.597 -12.142 1.00 92.19 104 VAL A CA 1
ATOM 883 C C . VAL A 1 104 ? -2.820 5.143 -12.088 1.00 92.19 104 VAL A C 1
ATOM 885 O O . VAL A 1 104 ? -2.002 4.222 -12.134 1.00 92.19 104 VAL A O 1
ATOM 888 N N . VAL A 1 105 ? -4.136 4.922 -12.026 1.00 93.06 105 VAL A N 1
ATOM 889 C CA . VAL A 1 105 ? -4.725 3.575 -12.011 1.00 93.06 105 VAL A CA 1
ATOM 890 C C . VAL A 1 105 ? -4.423 2.853 -13.323 1.00 93.06 105 VAL A C 1
ATOM 892 O O . VAL A 1 105 ? -3.881 1.748 -13.303 1.00 93.06 105 VAL A O 1
ATOM 895 N N . GLU A 1 106 ? -4.698 3.487 -14.463 1.00 92.75 106 GLU A N 1
ATOM 896 C CA . GLU A 1 106 ? -4.413 2.927 -15.788 1.00 92.75 106 GLU A CA 1
ATOM 897 C C . GLU A 1 106 ? -2.930 2.572 -15.950 1.00 92.75 106 GLU A C 1
ATOM 899 O O . GLU A 1 106 ? -2.592 1.491 -16.448 1.00 92.75 106 GLU A O 1
ATOM 904 N N . PHE A 1 107 ? -2.038 3.449 -15.478 1.00 92.94 107 PHE A N 1
ATOM 905 C CA . PHE A 1 107 ? -0.603 3.205 -15.509 1.00 92.94 107 PHE A CA 1
ATOM 906 C C . PHE A 1 107 ? -0.215 1.957 -14.707 1.00 92.94 107 PHE A C 1
ATOM 908 O O . PHE A 1 107 ? 0.513 1.105 -15.216 1.00 92.94 107 PHE A O 1
ATOM 915 N N . VAL A 1 108 ? -0.683 1.821 -13.464 1.00 91.88 108 VAL A N 1
ATOM 916 C CA . VAL A 1 108 ? -0.274 0.703 -12.600 1.00 91.88 108 VAL A CA 1
ATOM 917 C C . VAL A 1 108 ? -0.837 -0.620 -13.091 1.00 91.88 108 VAL A C 1
ATOM 919 O O . VAL A 1 108 ? -0.117 -1.618 -13.093 1.00 91.88 108 VAL A O 1
ATOM 922 N N . PHE A 1 109 ? -2.093 -0.643 -13.533 1.00 91.12 109 PHE A N 1
ATOM 923 C CA . PHE A 1 109 ? -2.761 -1.869 -13.972 1.00 91.12 109 PHE A CA 1
ATOM 924 C C . PHE A 1 109 ? -2.216 -2.401 -15.298 1.00 91.12 109 PHE A C 1
ATOM 926 O O . PHE A 1 109 ? -2.357 -3.591 -15.601 1.00 91.12 109 PHE A O 1
ATOM 933 N N . ASN A 1 110 ? -1.527 -1.560 -16.071 1.00 89.88 110 ASN A N 1
ATOM 934 C CA . ASN A 1 110 ? -0.743 -2.033 -17.191 1.00 89.88 110 ASN A CA 1
ATOM 935 C C . ASN A 1 110 ? 0.598 -2.619 -16.719 1.00 89.88 110 ASN A C 1
ATOM 937 O O . ASN A 1 110 ? 1.620 -1.940 -16.638 1.00 89.88 110 ASN A O 1
ATOM 941 N N . LYS A 1 111 ? 0.603 -3.931 -16.471 1.00 83.19 111 LYS A N 1
ATOM 942 C CA . LYS A 1 111 ? 1.776 -4.686 -16.004 1.00 83.19 111 LYS A CA 1
ATOM 943 C C . LYS A 1 111 ? 3.027 -4.525 -16.886 1.00 83.19 111 LYS A C 1
ATOM 945 O O . LYS A 1 111 ? 4.133 -4.689 -16.369 1.00 83.19 111 LYS A O 1
ATOM 950 N N . SER A 1 112 ? 2.880 -4.179 -18.172 1.00 86.19 112 SER A N 1
ATOM 951 C CA . SER A 1 112 ? 4.030 -3.932 -19.055 1.00 86.19 112 SER A CA 1
ATOM 952 C C . SER A 1 112 ? 4.837 -2.696 -18.661 1.00 86.19 112 SER A C 1
ATOM 954 O O . SER A 1 112 ? 6.007 -2.585 -19.006 1.00 86.19 112 SER A O 1
ATOM 956 N N . ASN A 1 113 ? 4.250 -1.778 -17.891 1.00 84.81 113 ASN A N 1
ATOM 957 C CA . ASN A 1 113 ? 4.957 -0.617 -17.351 1.00 84.81 113 ASN A CA 1
ATOM 958 C C . ASN A 1 113 ? 6.004 -0.991 -16.292 1.00 84.81 113 ASN A C 1
ATOM 960 O O . ASN A 1 113 ? 6.714 -0.119 -15.814 1.00 84.81 113 ASN A O 1
ATOM 964 N N . PHE A 1 114 ? 6.115 -2.274 -15.937 1.00 84.12 114 PHE A N 1
ATOM 965 C CA . PHE A 1 114 ? 7.139 -2.823 -15.048 1.00 84.12 114 PHE A CA 1
ATOM 966 C C . PHE A 1 114 ? 8.075 -3.794 -15.795 1.00 84.12 114 PHE A C 1
ATOM 968 O O . PHE A 1 114 ? 8.763 -4.601 -15.171 1.00 84.12 114 PHE A O 1
ATOM 975 N N . ASP A 1 115 ? 8.065 -3.787 -17.132 1.00 80.50 115 ASP A N 1
ATOM 976 C CA . ASP A 1 115 ? 9.012 -4.504 -17.999 1.00 80.50 115 ASP A CA 1
ATOM 977 C C . ASP A 1 115 ? 10.205 -3.587 -18.347 1.00 80.50 115 ASP A C 1
ATOM 979 O O . ASP A 1 115 ? 10.441 -3.261 -19.508 1.00 80.50 115 ASP A O 1
ATOM 983 N N . PHE A 1 116 ? 10.966 -3.128 -17.349 1.00 66.94 116 PHE A N 1
ATOM 984 C CA . PHE A 1 116 ? 12.193 -2.355 -17.592 1.00 66.94 116 PHE A CA 1
ATOM 985 C C . PHE A 1 116 ? 13.399 -3.290 -17.730 1.00 66.94 116 PHE A C 1
ATOM 987 O O . PHE A 1 116 ? 14.302 -3.257 -16.912 1.00 66.94 116 PHE A O 1
ATOM 994 N N . GLY A 1 117 ? 13.395 -4.141 -18.757 1.00 50.56 117 GLY A N 1
ATOM 995 C CA . GLY A 1 117 ? 14.461 -5.119 -18.975 1.00 50.56 117 GLY A CA 1
ATOM 996 C C . GLY A 1 117 ? 14.340 -5.815 -20.326 1.00 50.56 117 GLY A C 1
ATOM 997 O O . GLY A 1 117 ? 13.660 -6.833 -20.451 1.00 50.56 117 GLY A O 1
ATOM 998 N N . GLY A 1 118 ? 15.003 -5.242 -21.331 1.00 39.44 118 GLY A N 1
ATOM 999 C CA . GLY A 1 118 ? 15.309 -5.836 -22.631 1.00 39.44 118 GLY A CA 1
ATOM 1000 C C . GLY A 1 118 ? 16.727 -5.463 -23.029 1.00 39.44 118 GLY A C 1
ATOM 1001 O O . GLY A 1 118 ? 17.106 -4.299 -22.766 1.00 39.44 118 GLY A O 1
#

Secondary structure (DSSP, 8-state):
--HHHHHHHHHHHHH-TT---GGG--HHHHHHHTPPPPHHHHH-TTS-HHHHS-HHHHHHHHHHHHHHHHHHHHH-TTTHHHHHHHHHHHHHHHHHTTSS-HHHHHHHH-GGGG----

pLDDT: mean 90.92, std 8.12, range [39.44, 97.06]